Protein AF-A0A364Y853-F1 (afdb_monomer_lite)

InterPro domains:
  IPR021660 Protein of unknown function DUF3253 [PF11625] (5-61)
  IPR036388 Winged helix-like DNA-binding domain superfamily [G3DSA:1.10.10.10] (2-78)
  IPR036390 Winged helix DNA-binding domain superfamily [SSF46785] (2-61)

Sequence (79 aa):
MVFAEEIRKTILRLAEETGKERSFAPADVARAIDQQNWPLLIDQVKLVAETLIKEGKIKITGIKNQAESHDGPRFKGID

Radius of gyration: 11.59 Å; chains: 1; bounding box: 28×29×26 Å

Secondary structure (DSSP, 8-state):
--HHHHHHHHHHHHHHHHTTT--B-HHHHHHHH-TTTHHHHHHHHHHHHHHHHHTTSEEE---SS-TT-TT---EEE--

Organism: NCBI:txid2059302

Structure (mmCIF, N/CA/C/O backbone):
data_AF-A0A364Y853-F1
#
_entry.id   AF-A0A364Y853-F1
#
loop_
_atom_site.group_PDB
_atom_site.id
_atom_site.type_symbol
_atom_site.label_atom_id
_atom_site.label_alt_id
_atom_site.label_comp_id
_atom_site.label_asym_id
_atom_site.label_entity_id
_atom_site.label_seq_id
_atom_site.pdbx_PDB_ins_code
_atom_site.Cartn_x
_atom_site.Cartn_y
_atom_site.Cartn_z
_atom_site.occupancy
_atom_site.B_iso_or_equiv
_atom_site.auth_seq_id
_atom_site.auth_comp_id
_atom_site.auth_asym_id
_atom_site.auth_atom_id
_atom_site.pdbx_PDB_model_num
ATOM 1 N N . MET A 1 1 ? 7.232 -14.479 -8.528 1.00 48.97 1 MET A N 1
ATOM 2 C CA . MET A 1 1 ? 7.222 -13.001 -8.453 1.00 48.97 1 MET A CA 1
ATOM 3 C C . MET A 1 1 ? 7.341 -12.626 -6.985 1.00 48.97 1 MET A C 1
ATOM 5 O O . MET A 1 1 ? 6.406 -12.881 -6.248 1.00 48.97 1 MET A O 1
ATOM 9 N N . VAL A 1 2 ? 8.506 -12.144 -6.545 1.00 58.94 2 VAL A N 1
ATOM 10 C CA . VAL A 1 2 ? 8.887 -12.080 -5.113 1.00 58.94 2 VAL A CA 1
ATOM 11 C C . VAL A 1 2 ? 8.551 -10.721 -4.462 1.00 58.94 2 VAL A C 1
ATOM 13 O O . VAL A 1 2 ? 8.573 -10.589 -3.247 1.00 58.94 2 VAL A O 1
ATOM 16 N N . PHE A 1 3 ? 8.160 -9.710 -5.250 1.00 76.44 3 PHE A N 1
ATOM 17 C CA . PHE A 1 3 ? 7.947 -8.344 -4.750 1.00 76.44 3 PHE A CA 1
ATOM 18 C C . PHE A 1 3 ? 6.589 -8.099 -4.081 1.00 76.44 3 PHE A C 1
ATOM 20 O O . PHE A 1 3 ? 6.507 -7.255 -3.198 1.00 76.44 3 PHE A O 1
ATOM 27 N N . ALA A 1 4 ? 5.525 -8.823 -4.444 1.00 86.06 4 ALA A N 1
ATOM 28 C CA . ALA A 1 4 ? 4.184 -8.544 -3.914 1.00 86.06 4 ALA A CA 1
ATOM 29 C C . ALA A 1 4 ? 4.079 -8.786 -2.396 1.00 86.06 4 ALA A C 1
ATOM 31 O O . ALA A 1 4 ? 3.469 -7.989 -1.683 1.00 86.06 4 ALA A O 1
ATOM 32 N N . GLU A 1 5 ? 4.703 -9.854 -1.890 1.00 90.06 5 GLU A N 1
ATOM 33 C CA . GLU A 1 5 ? 4.734 -10.145 -0.453 1.00 90.06 5 GLU A CA 1
ATOM 34 C C . GLU A 1 5 ? 5.589 -9.138 0.322 1.00 90.06 5 GLU A C 1
ATOM 36 O O . GLU A 1 5 ? 5.191 -8.712 1.406 1.00 90.06 5 GLU A O 1
ATOM 41 N N . GLU A 1 6 ? 6.724 -8.717 -0.244 1.00 92.88 6 GLU A N 1
ATOM 42 C CA . GLU A 1 6 ? 7.591 -7.707 0.372 1.00 92.88 6 GLU A CA 1
ATOM 43 C C . GLU A 1 6 ? 6.894 -6.343 0.431 1.00 92.88 6 GLU A C 1
ATOM 45 O O . GLU A 1 6 ? 6.833 -5.709 1.482 1.00 92.88 6 GLU A O 1
ATOM 50 N N . ILE A 1 7 ? 6.251 -5.933 -0.667 1.00 94.06 7 ILE A N 1
ATOM 51 C CA . ILE A 1 7 ? 5.410 -4.733 -0.719 1.00 94.06 7 ILE A CA 1
ATOM 52 C C . ILE A 1 7 ? 4.321 -4.801 0.349 1.00 94.06 7 ILE A C 1
ATOM 54 O O . ILE A 1 7 ? 4.125 -3.841 1.095 1.00 94.06 7 ILE A O 1
ATOM 58 N N . ARG A 1 8 ? 3.631 -5.940 0.463 1.00 94.56 8 ARG A N 1
ATOM 59 C CA . ARG A 1 8 ? 2.573 -6.128 1.458 1.00 94.56 8 ARG A CA 1
ATOM 60 C C . ARG A 1 8 ? 3.103 -5.949 2.879 1.00 94.56 8 ARG A C 1
ATOM 62 O O . ARG A 1 8 ? 2.487 -5.227 3.662 1.00 94.56 8 ARG A O 1
ATOM 69 N N . LYS A 1 9 ? 4.230 -6.586 3.213 1.00 94.75 9 LYS A N 1
ATOM 70 C CA . LYS A 1 9 ? 4.873 -6.462 4.531 1.00 94.75 9 LYS A CA 1
ATOM 71 C C . LYS A 1 9 ? 5.265 -5.019 4.824 1.00 94.75 9 LYS A C 1
ATOM 73 O O . LYS A 1 9 ? 4.943 -4.523 5.899 1.00 94.75 9 LYS A O 1
ATOM 78 N N . THR A 1 10 ? 5.883 -4.332 3.867 1.00 9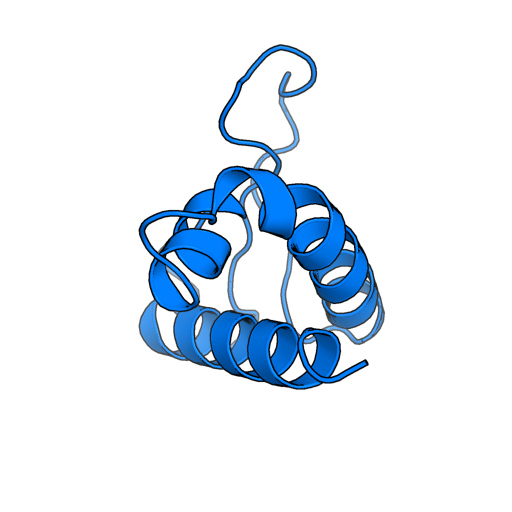5.06 10 THR A N 1
ATOM 79 C CA . THR A 1 10 ? 6.305 -2.937 4.036 1.00 95.06 10 THR A CA 1
ATOM 80 C C . THR A 1 10 ? 5.118 -1.995 4.228 1.00 95.06 10 THR A C 1
ATOM 82 O O . THR A 1 10 ? 5.165 -1.151 5.117 1.00 95.06 10 THR A O 1
ATOM 85 N N . ILE A 1 11 ? 4.026 -2.152 3.467 1.00 93.38 11 ILE A N 1
ATOM 86 C CA . ILE A 1 11 ? 2.812 -1.334 3.647 1.00 93.38 11 ILE A CA 1
ATOM 87 C C . ILE A 1 11 ? 2.234 -1.519 5.052 1.00 93.38 11 ILE A C 1
ATOM 89 O O . ILE A 1 11 ? 1.897 -0.536 5.707 1.00 93.38 11 ILE A O 1
ATOM 93 N N . LEU A 1 12 ? 2.113 -2.766 5.516 1.00 92.94 12 LEU A N 1
ATOM 94 C CA . LEU A 1 12 ? 1.565 -3.061 6.841 1.00 92.94 12 LEU A CA 1
ATOM 95 C C . LEU A 1 12 ? 2.464 -2.523 7.954 1.00 92.94 12 LEU A C 1
ATOM 97 O O . LEU A 1 12 ? 1.964 -1.893 8.878 1.00 92.94 12 LEU A O 1
ATOM 101 N N . ARG A 1 13 ? 3.781 -2.701 7.824 1.00 92.94 13 ARG A N 1
ATOM 102 C CA . ARG A 1 13 ? 4.758 -2.151 8.763 1.00 92.94 13 ARG A CA 1
ATOM 103 C C . ARG A 1 13 ? 4.649 -0.628 8.848 1.00 92.94 13 ARG A C 1
ATOM 105 O O . ARG A 1 13 ? 4.526 -0.092 9.941 1.00 92.94 13 ARG A O 1
ATOM 112 N N . LEU A 1 14 ? 4.636 0.066 7.708 1.00 91.00 14 LEU A N 1
ATOM 113 C CA . LEU A 1 14 ? 4.497 1.524 7.682 1.00 91.00 14 LEU A CA 1
ATOM 114 C C . LEU A 1 14 ? 3.161 1.972 8.274 1.00 91.00 14 LEU A C 1
ATOM 116 O O . LEU A 1 14 ? 3.123 2.973 8.985 1.00 91.00 14 LEU A O 1
ATOM 120 N N . ALA A 1 15 ? 2.077 1.237 8.020 1.00 89.81 15 ALA A N 1
ATOM 121 C CA . ALA A 1 15 ? 0.772 1.499 8.618 1.00 89.81 15 ALA A CA 1
ATOM 122 C C . ALA A 1 15 ? 0.771 1.334 10.143 1.00 89.81 15 ALA A C 1
ATOM 124 O O . ALA A 1 15 ? 0.118 2.123 10.823 1.00 89.81 15 ALA A O 1
ATOM 125 N N . GLU A 1 16 ? 1.518 0.366 10.667 1.00 88.38 16 GLU A N 1
ATOM 126 C CA . GLU A 1 16 ? 1.714 0.158 12.103 1.00 88.38 16 GLU A CA 1
ATOM 127 C C . GLU A 1 16 ? 2.586 1.274 12.713 1.00 88.38 16 GLU A C 1
ATOM 129 O O . GLU A 1 16 ? 2.214 1.867 13.720 1.00 88.38 16 GLU A O 1
ATOM 134 N N . GLU A 1 17 ? 3.685 1.656 12.047 1.00 86.88 17 GLU A N 1
ATOM 135 C CA . GLU A 1 17 ? 4.602 2.722 12.492 1.00 86.88 17 GLU A CA 1
ATOM 136 C C . GLU A 1 17 ? 3.961 4.126 12.455 1.00 86.88 17 GLU A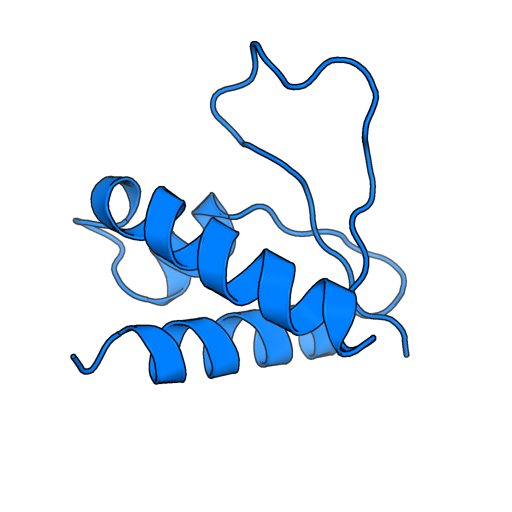 C 1
ATOM 138 O O . GLU A 1 17 ? 4.279 4.980 13.285 1.00 86.88 17 GLU A O 1
ATOM 143 N N . THR A 1 18 ? 3.070 4.401 11.493 1.00 80.50 18 THR A N 1
ATOM 144 C CA . THR A 1 18 ? 2.378 5.705 11.374 1.00 80.50 18 THR A CA 1
ATOM 145 C C . THR A 1 18 ? 1.037 5.780 12.104 1.00 80.50 18 THR A C 1
ATOM 147 O O . THR A 1 18 ? 0.583 6.891 12.416 1.00 80.50 18 THR A O 1
ATOM 150 N N . GLY A 1 19 ? 0.402 4.633 12.355 1.00 72.44 19 GLY A N 1
ATOM 151 C CA . GLY A 1 19 ? -0.892 4.511 13.022 1.00 72.44 19 GLY A CA 1
ATOM 152 C C . GLY A 1 19 ? -2.007 5.372 12.409 1.00 72.44 19 GLY A C 1
ATOM 153 O O . GLY A 1 19 ? -2.027 5.714 11.221 1.00 72.44 19 GLY A O 1
ATOM 154 N N . LYS A 1 20 ? -2.955 5.778 13.259 1.00 70.12 20 LYS A N 1
ATOM 155 C CA . LYS A 1 20 ? -4.075 6.680 12.938 1.00 70.12 20 LYS A CA 1
ATOM 156 C C . LYS A 1 20 ? -3.711 8.156 12.835 1.00 70.12 20 LYS A C 1
ATOM 158 O O . LYS A 1 20 ? -4.610 8.965 12.583 1.00 70.12 20 LYS A O 1
ATOM 163 N N . GLU A 1 21 ? -2.445 8.543 12.933 1.00 71.81 21 GLU A N 1
ATOM 164 C CA . GLU A 1 21 ? -2.045 9.956 12.949 1.00 71.81 21 GLU A CA 1
ATOM 165 C C . GLU A 1 21 ? -1.389 10.391 11.641 1.00 71.81 21 GLU A C 1
ATOM 167 O O . GLU A 1 21 ? -1.811 11.389 11.047 1.00 71.81 21 GLU A O 1
ATOM 172 N N . ARG A 1 22 ? -0.470 9.593 11.096 1.00 77.69 22 ARG A N 1
ATOM 173 C CA . ARG A 1 22 ? 0.290 9.951 9.889 1.00 77.69 22 ARG A CA 1
ATOM 174 C C . ARG A 1 22 ? -0.157 9.168 8.657 1.00 77.69 22 ARG A C 1
ATOM 176 O O . ARG A 1 22 ? -0.851 8.168 8.765 1.00 77.69 22 ARG A O 1
ATOM 183 N N . SER A 1 23 ? 0.174 9.684 7.476 1.00 85.81 23 SER A N 1
ATOM 184 C CA . SER A 1 23 ? -0.088 9.020 6.195 1.00 85.81 23 SER A CA 1
ATOM 185 C C . SER A 1 23 ? 1.190 8.946 5.372 1.00 85.81 23 SER A C 1
ATOM 187 O O . SER A 1 23 ? 2.012 9.865 5.433 1.00 85.81 23 SER A O 1
ATOM 189 N N . PHE A 1 24 ? 1.333 7.889 4.586 1.00 87.44 24 PHE A N 1
ATOM 190 C CA . PHE A 1 24 ? 2.503 7.613 3.753 1.00 87.44 24 PHE A CA 1
ATOM 191 C C . PHE A 1 24 ? 2.097 7.450 2.287 1.00 87.44 24 PHE A C 1
ATOM 193 O O . PHE A 1 24 ? 0.954 7.100 1.992 1.00 87.44 24 PHE A O 1
ATOM 200 N N . ALA A 1 25 ? 3.011 7.740 1.367 1.00 89.94 25 ALA A N 1
ATOM 201 C CA . ALA A 1 25 ? 2.785 7.648 -0.070 1.00 89.94 25 ALA A CA 1
ATOM 202 C C . ALA A 1 25 ? 3.287 6.299 -0.636 1.00 89.94 25 ALA A C 1
ATOM 204 O O . ALA A 1 25 ? 4.107 5.623 -0.007 1.00 89.94 25 ALA A O 1
ATOM 205 N N . PRO A 1 26 ? 2.868 5.897 -1.851 1.00 90.12 26 PRO A N 1
ATOM 206 C CA . PRO A 1 26 ? 3.416 4.735 -2.547 1.00 90.12 26 PRO A CA 1
ATOM 207 C C . PRO A 1 26 ? 4.935 4.832 -2.733 1.00 90.12 26 PRO A C 1
ATOM 209 O O . PRO A 1 26 ? 5.633 3.823 -2.674 1.00 90.12 26 PRO A O 1
ATOM 212 N N . ALA A 1 27 ? 5.448 6.052 -2.925 1.00 90.00 27 ALA A N 1
ATOM 213 C CA . ALA A 1 27 ? 6.875 6.315 -3.038 1.00 90.00 27 ALA A CA 1
ATOM 214 C C . ALA A 1 27 ? 7.633 5.992 -1.740 1.00 90.00 27 ALA A C 1
ATOM 216 O O . ALA A 1 27 ? 8.727 5.443 -1.816 1.00 90.00 27 ALA A O 1
ATOM 217 N N . ASP A 1 28 ? 7.061 6.263 -0.560 1.00 91.44 28 ASP A N 1
ATOM 218 C CA . ASP A 1 28 ? 7.685 5.914 0.725 1.00 91.44 28 ASP A CA 1
ATOM 219 C C . ASP A 1 28 ? 7.849 4.394 0.860 1.00 91.44 28 ASP A C 1
ATOM 221 O O . ASP A 1 28 ? 8.925 3.906 1.205 1.00 91.44 28 ASP A O 1
ATOM 225 N N . VAL A 1 29 ? 6.805 3.638 0.501 1.00 93.19 29 VAL A N 1
ATOM 226 C CA . VAL A 1 29 ? 6.828 2.166 0.487 1.00 93.19 29 VAL A CA 1
ATOM 227 C C . VAL A 1 29 ? 7.887 1.658 -0.490 1.00 93.19 29 VAL A C 1
ATOM 229 O O . VAL A 1 29 ? 8.716 0.824 -0.137 1.00 93.19 29 VAL A O 1
ATOM 232 N N . ALA A 1 30 ? 7.875 2.168 -1.723 1.00 92.94 30 ALA A N 1
ATOM 233 C CA . ALA A 1 30 ? 8.798 1.743 -2.765 1.00 92.94 30 ALA A CA 1
ATOM 234 C C . ALA A 1 30 ? 10.260 2.039 -2.391 1.00 92.94 30 ALA A C 1
ATOM 236 O O . ALA A 1 30 ? 11.122 1.183 -2.575 1.00 92.94 30 ALA A O 1
ATOM 237 N N . ARG A 1 31 ? 10.537 3.212 -1.805 1.00 92.00 31 ARG A N 1
ATOM 238 C CA . ARG A 1 31 ? 11.877 3.605 -1.337 1.00 92.00 31 ARG A CA 1
ATOM 239 C C . ARG A 1 31 ? 12.350 2.793 -0.138 1.00 92.00 31 ARG A C 1
ATOM 241 O O . ARG A 1 31 ? 13.554 2.599 0.005 1.00 92.00 31 ARG A O 1
ATOM 248 N N . ALA A 1 32 ? 11.435 2.322 0.706 1.00 92.69 32 ALA A N 1
ATOM 249 C CA . ALA A 1 32 ? 11.766 1.415 1.800 1.00 92.69 32 ALA A CA 1
ATOM 250 C C . ALA A 1 32 ? 12.171 0.013 1.306 1.00 92.69 32 ALA A C 1
ATOM 252 O O . ALA A 1 32 ? 12.883 -0.689 2.017 1.00 92.69 32 ALA A O 1
ATOM 253 N N . ILE A 1 33 ? 11.748 -0.379 0.097 1.00 92.25 33 ILE A N 1
ATOM 254 C CA . ILE A 1 33 ? 12.097 -1.665 -0.527 1.00 92.25 33 ILE A CA 1
ATOM 255 C C . ILE A 1 33 ? 13.370 -1.536 -1.364 1.00 92.25 33 ILE A C 1
ATOM 257 O O . ILE A 1 33 ? 14.306 -2.306 -1.180 1.00 92.25 33 ILE A O 1
ATOM 261 N N . ASP A 1 34 ? 13.417 -0.565 -2.278 1.00 91.12 34 ASP A N 1
ATOM 262 C CA . ASP A 1 34 ? 14.564 -0.350 -3.159 1.00 91.12 34 ASP A CA 1
ATOM 263 C C . ASP A 1 34 ? 14.751 1.142 -3.448 1.00 91.12 34 ASP A C 1
ATOM 265 O O . ASP A 1 34 ? 13.996 1.754 -4.200 1.00 91.12 34 ASP A O 1
ATOM 269 N N . GLN A 1 35 ? 15.780 1.752 -2.859 1.00 90.00 35 GLN A N 1
ATOM 270 C CA . GLN A 1 35 ? 16.023 3.192 -2.994 1.00 90.00 35 GLN A CA 1
ATOM 271 C C . GLN A 1 35 ? 16.452 3.629 -4.401 1.00 90.00 35 GLN A C 1
ATOM 273 O O . GLN A 1 35 ? 16.335 4.815 -4.708 1.00 90.00 35 GLN A O 1
ATOM 278 N N . GLN A 1 36 ? 16.957 2.724 -5.245 1.00 89.94 36 GLN A N 1
ATOM 279 C CA . GLN A 1 36 ? 17.440 3.065 -6.588 1.00 89.94 36 GLN A CA 1
ATOM 280 C C . GLN A 1 36 ? 16.344 2.879 -7.641 1.00 89.94 36 GLN A C 1
ATOM 282 O O . GLN A 1 36 ? 16.173 3.723 -8.517 1.00 89.94 36 GLN A O 1
ATOM 287 N N . ASN A 1 37 ? 15.565 1.807 -7.520 1.00 89.06 37 ASN A N 1
ATOM 288 C CA . ASN A 1 37 ? 14.566 1.373 -8.492 1.00 89.06 37 ASN A CA 1
ATOM 289 C C . ASN A 1 37 ? 13.124 1.637 -8.036 1.00 89.06 37 ASN A C 1
ATOM 291 O O . ASN A 1 37 ? 12.186 1.206 -8.709 1.00 89.06 37 ASN A O 1
ATOM 295 N N . TRP A 1 38 ? 12.918 2.376 -6.937 1.00 90.94 38 TRP A N 1
ATOM 296 C CA . TRP A 1 38 ? 11.588 2.702 -6.407 1.00 90.94 38 TRP A CA 1
ATOM 297 C C . TRP A 1 38 ? 10.562 3.200 -7.442 1.00 90.94 38 TRP A C 1
ATOM 299 O O . TRP A 1 38 ? 9.397 2.822 -7.291 1.00 90.94 38 TRP A O 1
ATOM 309 N N . PRO A 1 39 ? 10.902 3.974 -8.502 1.00 90.00 39 PRO A N 1
ATOM 310 C CA . PRO A 1 39 ? 9.891 4.428 -9.455 1.00 90.00 39 PRO A CA 1
ATOM 311 C C . PRO A 1 39 ? 9.219 3.258 -10.183 1.00 90.00 39 PRO A C 1
ATOM 313 O O . PRO A 1 39 ? 8.027 3.314 -10.467 1.00 90.00 39 PRO A O 1
ATOM 316 N N . LEU A 1 40 ? 9.959 2.168 -10.423 1.00 90.12 40 LEU A N 1
ATOM 317 C CA . LEU A 1 40 ? 9.455 0.956 -11.077 1.00 90.12 40 LEU A CA 1
ATOM 318 C C . LEU A 1 40 ? 8.510 0.152 -10.171 1.00 90.12 40 LEU A C 1
ATOM 320 O O . LEU A 1 40 ? 7.718 -0.654 -10.655 1.00 90.12 40 LEU A O 1
ATOM 324 N N . LEU A 1 41 ? 8.588 0.363 -8.855 1.00 90.69 41 LEU A N 1
ATOM 325 C CA . LEU A 1 41 ? 7.787 -0.353 -7.865 1.00 90.69 41 LEU A CA 1
ATOM 326 C C . LEU A 1 41 ? 6.453 0.339 -7.571 1.00 90.69 41 LEU A C 1
ATOM 328 O O . LEU A 1 41 ? 5.566 -0.293 -7.004 1.00 90.69 41 LEU A O 1
ATOM 332 N N . ILE A 1 42 ? 6.273 1.606 -7.959 1.00 89.50 42 ILE A N 1
ATOM 333 C CA . ILE A 1 42 ? 5.085 2.388 -7.586 1.00 89.50 42 ILE A CA 1
ATOM 334 C C . ILE A 1 42 ? 3.779 1.745 -8.051 1.00 89.50 42 ILE A C 1
ATOM 336 O O . ILE A 1 42 ? 2.840 1.653 -7.260 1.00 89.50 42 ILE A O 1
ATOM 340 N N . ASP A 1 43 ? 3.701 1.280 -9.297 1.00 90.50 43 ASP A N 1
ATOM 341 C CA . ASP A 1 43 ? 2.491 0.622 -9.802 1.00 90.50 43 ASP A CA 1
ATOM 342 C C . ASP A 1 43 ? 2.193 -0.679 -9.051 1.00 90.50 43 ASP A C 1
ATOM 344 O O . ASP A 1 43 ? 1.047 -0.947 -8.691 1.00 90.50 43 ASP A O 1
ATOM 348 N N . GLN A 1 44 ? 3.229 -1.448 -8.705 1.00 92.31 44 GLN A N 1
ATOM 349 C CA . GLN A 1 44 ? 3.061 -2.654 -7.893 1.00 92.31 44 GLN A CA 1
ATOM 350 C C . GLN A 1 44 ? 2.587 -2.319 -6.474 1.00 92.31 44 GLN A C 1
ATOM 352 O O . GLN A 1 44 ? 1.697 -2.986 -5.947 1.00 92.31 44 GLN A O 1
ATOM 357 N N . VAL A 1 45 ? 3.127 -1.257 -5.870 1.00 92.94 45 VAL A N 1
ATOM 358 C CA . VAL A 1 45 ? 2.695 -0.769 -4.555 1.00 92.94 45 VAL A CA 1
ATOM 359 C C . VAL A 1 45 ? 1.222 -0.382 -4.577 1.00 92.94 45 VAL A C 1
ATOM 361 O O . VAL A 1 45 ? 0.487 -0.781 -3.677 1.00 92.94 45 VAL A O 1
ATOM 364 N N . LYS A 1 46 ? 0.765 0.339 -5.607 1.00 90.81 46 LYS A N 1
ATOM 365 C CA . LYS A 1 46 ? -0.648 0.722 -5.755 1.00 90.81 46 LYS A CA 1
ATOM 366 C C . LYS A 1 46 ? -1.565 -0.501 -5.839 1.00 90.81 46 LYS A C 1
ATOM 368 O O . LYS A 1 46 ? -2.562 -0.546 -5.124 1.00 90.81 46 LYS A O 1
ATOM 373 N N . LEU A 1 47 ? -1.199 -1.512 -6.633 1.00 92.38 47 LEU A N 1
ATOM 374 C CA . LEU A 1 47 ? -1.980 -2.750 -6.779 1.00 92.38 47 LEU A CA 1
ATOM 375 C C . LEU A 1 47 ? -2.114 -3.521 -5.455 1.00 92.38 47 LEU A C 1
ATOM 377 O O . LEU A 1 47 ? -3.201 -3.979 -5.088 1.00 92.38 47 LEU A O 1
ATOM 381 N N . VAL A 1 48 ? -1.016 -3.653 -4.705 1.00 94.06 48 VAL A N 1
ATOM 382 C CA . VAL A 1 48 ? -1.044 -4.322 -3.395 1.00 94.06 48 VAL A CA 1
ATOM 383 C C . VAL A 1 48 ? -1.808 -3.478 -2.373 1.00 94.06 48 VAL A C 1
ATOM 385 O O . VAL A 1 48 ? -2.608 -4.020 -1.610 1.00 94.06 48 VAL A O 1
ATOM 388 N N . ALA A 1 49 ? -1.623 -2.156 -2.378 1.00 91.75 49 ALA A N 1
ATOM 389 C CA . ALA A 1 49 ? -2.350 -1.246 -1.501 1.00 91.75 49 ALA A CA 1
ATOM 390 C C . ALA A 1 49 ? -3.864 -1.317 -1.739 1.00 91.75 49 ALA A C 1
ATOM 392 O O . ALA A 1 49 ? -4.616 -1.408 -0.775 1.00 91.75 49 ALA A O 1
ATOM 393 N N . GLU A 1 50 ? -4.328 -1.361 -2.992 1.00 92.12 50 GLU A N 1
ATOM 394 C CA . GLU A 1 50 ? -5.748 -1.569 -3.311 1.00 92.12 50 GLU A CA 1
ATOM 395 C C . GLU A 1 50 ? -6.305 -2.857 -2.703 1.00 92.12 50 GLU A C 1
ATOM 397 O O . GLU A 1 50 ? -7.419 -2.867 -2.177 1.00 92.12 50 GLU A O 1
ATOM 402 N N . THR A 1 51 ? -5.530 -3.941 -2.754 1.00 93.31 51 THR A N 1
ATOM 403 C CA . THR A 1 51 ? -5.921 -5.216 -2.143 1.00 93.31 51 THR A CA 1
ATOM 404 C C . THR A 1 51 ? -6.057 -5.060 -0.629 1.00 93.31 51 THR A C 1
ATOM 406 O O . THR A 1 51 ? -7.095 -5.399 -0.066 1.00 93.31 51 THR A O 1
ATOM 409 N N . LEU A 1 52 ? -5.075 -4.437 0.025 1.00 92.31 52 LEU A N 1
ATOM 410 C CA . LEU A 1 52 ? -5.093 -4.200 1.470 1.00 92.31 52 LEU A CA 1
ATOM 411 C C . LEU A 1 52 ? -6.200 -3.233 1.920 1.00 92.31 52 LEU A C 1
ATOM 413 O O . LEU A 1 52 ? -6.718 -3.367 3.029 1.00 92.31 52 LEU A O 1
ATOM 417 N N . ILE A 1 53 ? -6.585 -2.273 1.075 1.00 91.56 53 ILE A N 1
ATOM 418 C CA . ILE A 1 53 ? -7.736 -1.393 1.315 1.00 91.56 53 ILE A CA 1
ATOM 419 C C . ILE A 1 53 ? -9.031 -2.209 1.287 1.00 91.56 53 ILE A C 1
ATOM 421 O O . ILE A 1 53 ? -9.857 -2.076 2.188 1.00 91.56 53 ILE A O 1
ATOM 425 N N . LYS A 1 54 ? -9.197 -3.086 0.288 1.00 91.38 54 LYS A N 1
ATOM 426 C CA . LYS A 1 54 ? -10.361 -3.984 0.182 1.00 91.38 54 LYS A CA 1
ATOM 427 C C . LYS A 1 54 ? -10.438 -4.965 1.355 1.00 91.38 54 LYS A C 1
ATOM 429 O O . LYS A 1 54 ? -11.532 -5.263 1.820 1.00 91.38 54 LYS A O 1
ATOM 434 N N . GLU A 1 55 ? -9.293 -5.416 1.865 1.00 92.12 55 GLU A N 1
ATOM 435 C CA . GLU A 1 55 ? -9.195 -6.248 3.073 1.00 92.12 55 GLU A CA 1
ATOM 436 C C . GLU A 1 55 ? -9.422 -5.468 4.385 1.00 92.12 55 GLU A C 1
ATOM 438 O O . GLU A 1 55 ? -9.435 -6.071 5.458 1.00 92.12 55 GLU A O 1
ATOM 443 N N . GLY A 1 56 ? -9.563 -4.137 4.340 1.00 90.19 56 GLY A N 1
ATOM 444 C CA . GLY A 1 56 ? -9.722 -3.313 5.540 1.00 90.19 56 GLY A CA 1
ATOM 445 C C . GLY A 1 56 ? -8.476 -3.292 6.432 1.00 90.19 56 GLY A C 1
ATOM 446 O O . GLY A 1 56 ? -8.591 -3.200 7.650 1.00 90.19 56 GLY A O 1
ATOM 447 N N . LYS A 1 57 ? -7.277 -3.408 5.848 1.00 89.44 57 LYS A N 1
ATOM 448 C CA . LYS A 1 57 ? -5.992 -3.337 6.571 1.00 89.44 57 LYS A CA 1
ATOM 449 C C . LYS A 1 57 ? -5.392 -1.936 6.595 1.00 89.44 57 LYS A C 1
ATOM 451 O O . LYS A 1 57 ? -4.717 -1.572 7.552 1.00 89.44 57 LYS 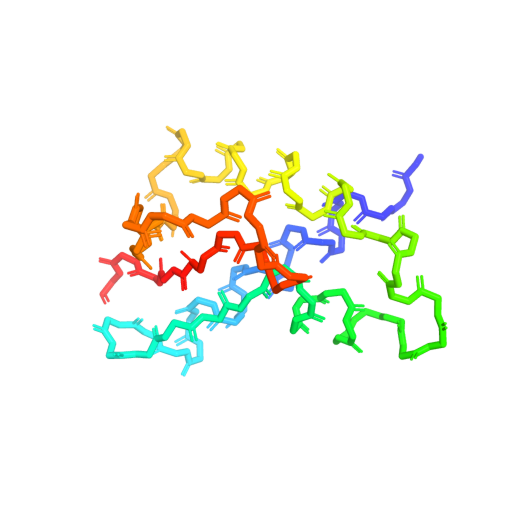A O 1
ATOM 456 N N . ILE A 1 58 ? -5.647 -1.153 5.552 1.00 90.62 58 ILE A N 1
ATOM 457 C CA . ILE A 1 58 ? -5.272 0.261 5.449 1.00 90.62 58 ILE A CA 1
ATOM 458 C C . ILE A 1 58 ? -6.423 1.058 4.832 1.00 90.62 58 ILE A C 1
ATOM 460 O O . ILE A 1 58 ? -7.316 0.500 4.198 1.00 90.62 58 ILE A O 1
ATOM 464 N N . LYS A 1 59 ? -6.394 2.379 4.983 1.00 88.56 59 LYS A N 1
ATOM 465 C CA . LYS A 1 59 ? -7.336 3.303 4.345 1.00 88.56 59 LYS A CA 1
ATOM 466 C C . LYS A 1 59 ? -6.592 4.342 3.517 1.00 88.56 59 LYS A C 1
ATOM 468 O O . LYS A 1 59 ? -5.495 4.765 3.875 1.00 88.56 59 LYS A O 1
ATOM 473 N N . ILE A 1 60 ? -7.211 4.782 2.429 1.00 84.69 60 ILE A N 1
ATOM 474 C CA . ILE A 1 60 ? -6.736 5.923 1.645 1.00 84.69 60 ILE A CA 1
ATOM 475 C C . ILE A 1 60 ? -7.157 7.227 2.331 1.00 84.69 60 ILE A C 1
ATOM 477 O O . ILE A 1 60 ? -8.304 7.377 2.758 1.00 84.69 60 ILE A O 1
ATOM 481 N N . THR A 1 61 ? -6.239 8.181 2.461 1.00 74.19 61 THR A N 1
ATOM 482 C CA . THR A 1 61 ? -6.515 9.489 3.066 1.00 74.19 61 THR A CA 1
ATOM 483 C C . THR A 1 61 ? -6.041 10.601 2.147 1.00 74.19 61 THR A C 1
ATOM 485 O O . THR A 1 61 ? -4.849 10.863 2.061 1.00 74.19 61 THR A O 1
ATOM 488 N N . GLY A 1 62 ? -6.980 11.272 1.478 1.00 63.19 62 GLY A N 1
ATOM 489 C CA . GLY A 1 62 ? -6.689 12.353 0.533 1.00 63.19 62 GLY A CA 1
ATOM 490 C C . GLY A 1 62 ? -7.068 11.969 -0.893 1.00 63.19 62 GLY A C 1
ATOM 491 O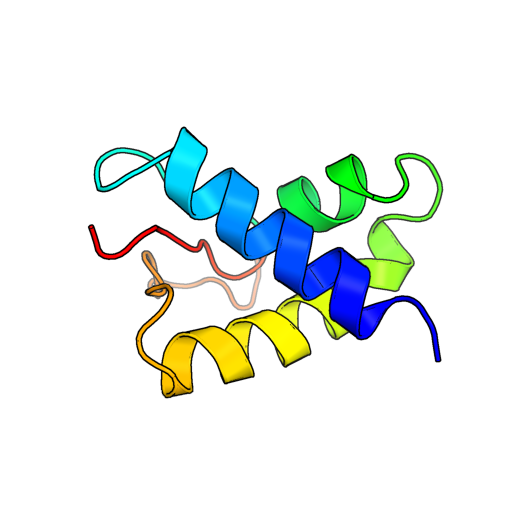 O . GLY A 1 62 ? -6.283 11.374 -1.612 1.00 63.19 62 GLY A O 1
ATOM 492 N N . ILE A 1 63 ? -8.292 12.319 -1.289 1.00 53.88 63 ILE A N 1
ATOM 493 C CA . ILE A 1 63 ? -8.829 12.137 -2.653 1.00 53.88 63 ILE A CA 1
ATOM 494 C C . ILE A 1 63 ? -9.035 13.472 -3.383 1.00 53.88 63 ILE A C 1
ATOM 496 O O . ILE A 1 63 ? -9.645 13.514 -4.446 1.00 53.88 63 ILE A O 1
ATOM 500 N N . LYS A 1 64 ? -8.556 14.593 -2.833 1.00 43.25 64 LYS A N 1
ATOM 501 C CA . LYS A 1 64 ? -8.783 15.904 -3.451 1.00 43.25 64 LYS A CA 1
ATOM 502 C C . LYS A 1 64 ? -7.638 16.223 -4.421 1.00 43.25 64 LYS A C 1
ATOM 504 O O . LYS A 1 64 ? -6.595 16.706 -4.003 1.00 43.25 64 LYS A O 1
ATOM 509 N N . ASN A 1 65 ? -7.880 15.933 -5.702 1.00 43.59 65 ASN A N 1
ATOM 510 C CA . ASN A 1 65 ? -7.135 16.394 -6.887 1.00 43.59 65 ASN A CA 1
ATOM 511 C C . ASN A 1 65 ? -5.717 15.829 -7.080 1.00 43.59 65 ASN A C 1
ATOM 513 O O . ASN A 1 65 ? -4.760 16.577 -7.247 1.00 43.59 65 ASN A O 1
ATOM 517 N N . GLN A 1 66 ? -5.569 14.502 -7.084 1.00 50.34 66 GLN A N 1
ATOM 518 C CA . GLN A 1 66 ? -4.251 13.857 -7.161 1.00 50.34 66 GLN A CA 1
ATOM 519 C C . GLN A 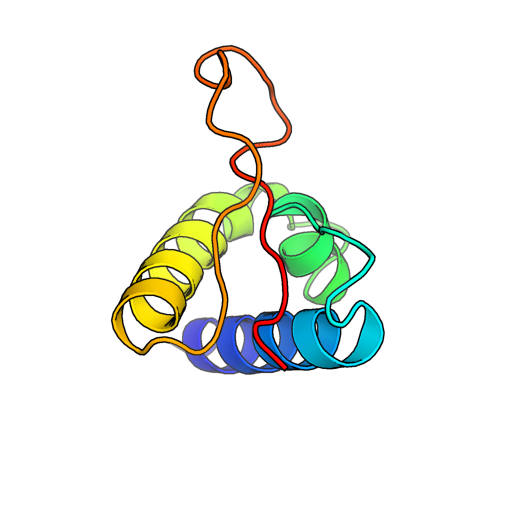1 66 ? -3.883 13.248 -8.521 1.00 50.34 66 GLN A C 1
ATOM 521 O O . GLN A 1 66 ? -2.808 12.668 -8.650 1.00 50.34 66 GLN A O 1
ATOM 526 N N . ALA A 1 67 ? -4.723 13.413 -9.547 1.00 47.03 67 ALA A N 1
ATOM 527 C CA . ALA A 1 67 ? -4.400 12.973 -10.908 1.00 47.03 67 ALA A CA 1
ATOM 528 C C . ALA A 1 67 ? -3.162 13.690 -11.499 1.00 47.03 67 ALA A C 1
ATOM 530 O O . ALA A 1 67 ? -2.590 13.207 -12.469 1.00 47.03 67 ALA A O 1
ATOM 531 N N . GLU A 1 68 ? -2.719 14.796 -10.890 1.00 48.16 68 GLU A N 1
ATOM 532 C CA . GLU A 1 68 ? -1.606 15.631 -11.367 1.00 48.16 68 GLU A CA 1
ATOM 533 C C . GLU A 1 68 ? -0.367 15.605 -10.450 1.00 48.16 68 GLU A C 1
ATOM 535 O O . GLU A 1 68 ? 0.643 16.233 -10.760 1.00 48.16 68 GLU A O 1
ATOM 540 N N . SER A 1 69 ? -0.404 14.886 -9.320 1.00 50.88 69 SER A N 1
ATOM 541 C CA . SER A 1 69 ? 0.705 14.889 -8.357 1.00 50.88 69 SER A CA 1
ATOM 542 C C . SER A 1 69 ? 1.552 13.622 -8.475 1.00 50.88 69 SER A C 1
ATOM 544 O O . SER A 1 69 ? 1.044 12.511 -8.321 1.00 50.88 69 SER A O 1
ATOM 546 N N . HIS A 1 70 ? 2.862 13.800 -8.686 1.00 57.06 70 HIS A N 1
ATOM 547 C CA . HIS A 1 70 ? 3.880 12.738 -8.785 1.00 57.06 70 HIS A CA 1
ATOM 548 C C . HIS A 1 70 ? 3.888 11.765 -7.584 1.00 57.06 70 HIS A C 1
ATOM 550 O O . HIS A 1 70 ? 4.448 10.676 -7.675 1.00 57.06 70 HIS A O 1
ATOM 556 N N . ASP A 1 71 ? 3.275 12.164 -6.465 1.00 59.59 71 ASP A N 1
ATOM 557 C CA . ASP A 1 71 ? 3.302 11.463 -5.179 1.00 59.59 71 ASP A CA 1
ATOM 558 C C . ASP A 1 71 ? 2.278 10.314 -5.071 1.00 59.59 71 ASP A C 1
ATOM 560 O O . ASP A 1 71 ? 2.520 9.356 -4.348 1.00 59.59 71 ASP A O 1
ATOM 564 N N . GLY A 1 72 ? 1.161 10.337 -5.816 1.00 65.00 72 GLY A N 1
ATOM 565 C CA . GLY A 1 72 ? 0.132 9.278 -5.758 1.00 65.00 72 GLY A CA 1
ATOM 566 C C . GLY A 1 72 ? -0.617 9.143 -4.408 1.00 65.00 72 GLY A C 1
ATOM 567 O O . GLY A 1 72 ? -0.279 9.803 -3.429 1.00 65.00 72 GLY A O 1
ATOM 568 N N . PRO A 1 73 ? -1.676 8.311 -4.326 1.00 73.94 73 PRO A N 1
ATOM 569 C CA . PRO A 1 73 ? -2.616 8.286 -3.196 1.00 73.94 73 PRO A CA 1
ATOM 570 C C . PRO A 1 73 ? -1.949 8.012 -1.848 1.00 73.94 73 PRO A C 1
ATOM 572 O O . PRO A 1 73 ? -1.206 7.046 -1.720 1.00 73.94 73 PRO A O 1
ATOM 575 N N . ARG A 1 74 ? -2.257 8.815 -0.820 1.00 81.75 74 ARG 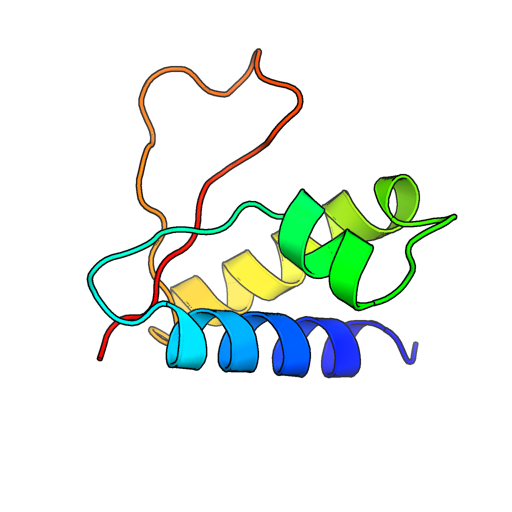A N 1
ATOM 576 C CA . ARG A 1 74 ? -1.705 8.593 0.527 1.00 81.75 74 ARG A CA 1
ATOM 577 C C . ARG A 1 74 ? -2.503 7.540 1.292 1.00 81.75 74 ARG A C 1
ATOM 579 O O . ARG A 1 74 ? -3.735 7.534 1.272 1.00 81.75 74 ARG A O 1
ATOM 586 N N . PHE A 1 75 ? -1.795 6.693 2.022 1.00 83.38 75 PHE A N 1
ATOM 587 C CA . PHE A 1 75 ? -2.326 5.583 2.804 1.00 83.38 75 PHE A CA 1
ATOM 588 C C . PHE A 1 75 ? -2.151 5.819 4.300 1.00 83.38 75 PHE A C 1
ATOM 590 O O . PHE A 1 75 ? -1.300 6.602 4.724 1.00 83.38 75 PHE A O 1
ATOM 597 N N . LYS A 1 76 ? -2.959 5.132 5.105 1.00 81.69 76 LYS A N 1
ATOM 598 C CA . LYS A 1 76 ? -2.959 5.239 6.563 1.00 81.69 76 LYS A CA 1
ATOM 599 C C . LYS A 1 76 ? -3.424 3.942 7.222 1.00 81.69 76 LYS A C 1
ATOM 601 O O . LYS A 1 76 ? -4.292 3.262 6.672 1.00 81.69 76 LYS A O 1
ATOM 606 N N . GLY A 1 77 ? -2.895 3.626 8.403 1.00 76.62 77 GLY A N 1
ATOM 607 C CA . GLY A 1 77 ? -3.372 2.508 9.222 1.00 76.62 77 GLY A CA 1
ATOM 608 C C . GLY A 1 77 ? -4.809 2.709 9.724 1.00 76.62 77 GLY A C 1
ATOM 609 O O . GLY A 1 77 ? -5.318 3.839 9.776 1.00 76.62 77 GLY A O 1
ATOM 610 N N . ILE A 1 78 ? -5.488 1.603 10.052 1.00 75.94 78 ILE A N 1
ATOM 611 C CA . ILE A 1 78 ? -6.875 1.618 10.564 1.00 75.94 78 ILE A CA 1
ATOM 612 C C . ILE A 1 78 ? -6.952 1.395 12.088 1.00 75.94 78 ILE A C 1
ATOM 614 O O . ILE A 1 78 ? -8.016 1.639 12.656 1.00 75.94 78 ILE A O 1
ATOM 618 N N . ASP A 1 79 ? -5.855 1.030 12.760 1.00 59.72 79 ASP A N 1
ATOM 619 C CA . ASP A 1 79 ? -5.821 0.818 14.221 1.00 59.72 79 ASP A CA 1
ATOM 620 C C . ASP A 1 79 ? -5.714 2.104 15.046 1.00 59.72 79 ASP A C 1
ATOM 622 O O . ASP A 1 79 ? -5.021 3.052 14.608 1.00 59.72 79 ASP A O 1
#

pLDDT: mean 82.01, std 14.7, range [43.25, 95.06]

Foldseek 3Di:
DPVLVLLLVLLLVVQVVCPPPDWAFLLVSLCVVPVPCSVVCSVSNVVSVVVCVVVQQKHWDDPPDCPPPPGHTIIHGPD